Protein AF-A0A2N0WYN0-F1 (afdb_monomer_lite)

Foldseek 3Di:
DVVVVVVVVVVVVVVVVVVVVVVPPPPDLAWDKAKEKEAEDPAAAWWWKDWPPDIDIDGPDRIDIDIDTGSFPVPTDIDTPDGDPQKDKDWDKDDDDRRYIYIYIYIDGPVVVVPPD

Structure (mmCIF, N/CA/C/O backbone):
data_AF-A0A2N0WYN0-F1
#
_entry.id   AF-A0A2N0WYN0-F1
#
loop_
_atom_site.group_PDB
_atom_site.id
_atom_site.type_symbol
_atom_site.label_atom_id
_atom_site.label_alt_id
_atom_site.label_comp_id
_atom_site.label_asym_id
_atom_site.label_entity_id
_atom_site.label_seq_id
_atom_site.pdbx_PDB_ins_code
_atom_site.Cartn_x
_atom_site.Cartn_y
_atom_site.Cartn_z
_atom_site.occupancy
_atom_site.B_iso_or_equiv
_atom_site.auth_seq_id
_atom_site.auth_comp_id
_atom_site.auth_asym_id
_atom_site.auth_atom_id
_atom_site.pdbx_PDB_model_num
ATOM 1 N N . MET A 1 1 ? 38.753 -1.222 -58.724 1.00 53.50 1 MET A N 1
ATOM 2 C CA . MET A 1 1 ? 38.891 -0.218 -57.637 1.00 53.50 1 MET A CA 1
ATOM 3 C C . MET A 1 1 ? 37.555 0.163 -56.970 1.00 53.50 1 MET A C 1
ATOM 5 O O . MET A 1 1 ? 37.506 1.121 -56.220 1.00 53.50 1 MET A O 1
ATOM 9 N N . THR A 1 2 ? 36.474 -0.596 -57.183 1.00 54.72 2 THR A N 1
ATOM 10 C CA . THR A 1 2 ? 35.104 -0.291 -56.712 1.00 54.72 2 THR A CA 1
ATOM 11 C C . THR A 1 2 ? 34.688 -1.067 -55.454 1.00 54.72 2 THR A C 1
ATOM 13 O O . THR A 1 2 ? 33.843 -0.603 -54.694 1.00 54.72 2 THR A O 1
ATOM 16 N N . PHE A 1 3 ? 35.317 -2.216 -55.180 1.00 54.66 3 PHE A N 1
ATOM 17 C CA . PHE A 1 3 ? 35.048 -3.042 -53.990 1.00 54.66 3 PHE A CA 1
ATOM 18 C C . PHE A 1 3 ? 35.431 -2.355 -52.668 1.00 54.66 3 PHE A C 1
ATOM 20 O O . PHE A 1 3 ? 34.702 -2.456 -51.685 1.00 54.66 3 PHE A O 1
ATOM 27 N N . LYS A 1 4 ? 36.538 -1.597 -52.653 1.00 56.38 4 LYS A N 1
ATOM 28 C CA . LYS A 1 4 ? 37.020 -0.897 -51.447 1.00 56.38 4 LYS A CA 1
ATOM 29 C C . LYS A 1 4 ? 36.093 0.246 -51.004 1.00 56.38 4 LYS A C 1
ATOM 31 O O . LYS A 1 4 ? 35.937 0.466 -49.812 1.00 56.38 4 LYS A O 1
ATOM 36 N N . ILE A 1 5 ? 35.429 0.919 -51.947 1.00 59.28 5 ILE A N 1
ATOM 37 C CA . ILE A 1 5 ? 34.517 2.047 -51.675 1.00 59.28 5 ILE A CA 1
ATOM 38 C C . ILE A 1 5 ? 33.186 1.552 -51.082 1.00 59.28 5 ILE A C 1
ATOM 40 O O . ILE A 1 5 ? 32.640 2.164 -50.163 1.00 59.28 5 ILE A O 1
ATOM 44 N N . LYS A 1 6 ? 32.690 0.397 -51.549 1.00 65.75 6 LYS A N 1
ATOM 45 C CA . LYS A 1 6 ? 31.496 -0.247 -50.978 1.00 65.75 6 LYS A CA 1
ATOM 46 C C . LYS A 1 6 ? 31.734 -0.715 -49.538 1.00 65.75 6 LYS A C 1
ATOM 48 O O . LYS A 1 6 ? 30.887 -0.505 -48.686 1.00 65.75 6 LYS A O 1
ATOM 53 N N . TYR A 1 7 ? 32.901 -1.282 -49.235 1.00 68.00 7 TYR A N 1
ATOM 54 C CA . TYR A 1 7 ? 33.213 -1.751 -47.880 1.00 68.00 7 TYR A CA 1
ATOM 55 C C . TYR A 1 7 ? 33.223 -0.614 -46.839 1.00 68.00 7 TYR A C 1
ATOM 57 O O . TYR A 1 7 ? 32.616 -0.745 -45.782 1.00 68.00 7 TYR A O 1
ATOM 65 N N . ILE A 1 8 ? 33.828 0.532 -47.176 1.00 70.12 8 ILE A N 1
ATOM 66 C CA . ILE A 1 8 ? 33.922 1.704 -46.283 1.00 70.12 8 ILE A CA 1
ATOM 67 C C . ILE A 1 8 ? 32.541 2.318 -45.994 1.00 70.12 8 ILE A C 1
ATOM 69 O O . ILE A 1 8 ? 32.264 2.744 -44.872 1.00 70.12 8 ILE A O 1
ATOM 73 N N . THR A 1 9 ? 31.653 2.343 -46.993 1.00 75.44 9 THR A N 1
ATOM 74 C CA . THR A 1 9 ? 30.289 2.872 -46.825 1.00 75.44 9 THR A CA 1
ATOM 75 C C . THR A 1 9 ? 29.430 1.964 -45.944 1.00 75.44 9 THR A C 1
ATOM 77 O O . THR A 1 9 ? 28.747 2.469 -45.056 1.00 75.44 9 THR A O 1
ATOM 80 N N . TYR A 1 10 ? 29.530 0.638 -46.084 1.00 77.25 10 TYR A N 1
ATOM 81 C CA . TYR A 1 10 ? 28.824 -0.296 -45.197 1.00 77.25 10 TYR A CA 1
ATOM 82 C C . TYR A 1 10 ? 29.278 -0.189 -43.734 1.00 77.25 10 TYR A C 1
ATOM 84 O O . TYR A 1 10 ? 28.435 -0.184 -42.840 1.00 77.25 10 TYR A O 1
ATOM 92 N N . THR A 1 11 ? 30.579 -0.038 -43.467 1.00 77.62 11 THR A N 1
ATOM 93 C CA . THR A 1 11 ? 31.083 0.063 -42.085 1.00 77.62 11 THR A CA 1
ATOM 94 C C . THR A 1 11 ? 30.647 1.349 -41.378 1.00 77.62 11 THR A C 1
ATOM 96 O O . THR A 1 11 ? 30.370 1.314 -40.184 1.00 77.62 11 THR A O 1
ATOM 99 N N . MET A 1 12 ? 30.531 2.464 -42.110 1.00 71.94 12 MET A N 1
ATOM 100 C CA . MET A 1 12 ? 30.034 3.742 -41.574 1.00 71.94 12 MET A CA 1
ATOM 101 C C . MET A 1 12 ? 28.532 3.703 -41.271 1.00 71.94 12 MET A C 1
ATOM 103 O O . MET A 1 12 ? 28.084 4.253 -40.271 1.00 71.94 12 MET A O 1
ATOM 107 N N . ILE A 1 13 ? 27.741 3.031 -42.110 1.00 75.19 13 ILE A N 1
ATOM 108 C CA . ILE A 1 13 ? 26.299 2.889 -41.877 1.00 75.19 13 ILE A CA 1
ATOM 109 C C . ILE A 1 13 ? 26.043 2.006 -40.647 1.00 75.19 13 ILE A C 1
ATOM 111 O O . ILE A 1 13 ? 25.206 2.351 -39.819 1.00 75.19 13 ILE A O 1
ATOM 115 N N . ILE A 1 14 ? 26.791 0.909 -40.482 1.00 74.12 14 ILE A N 1
ATOM 116 C CA . ILE A 1 14 ? 26.644 -0.003 -39.335 1.00 74.12 14 ILE A CA 1
ATOM 117 C C . ILE A 1 14 ? 27.035 0.681 -38.016 1.00 74.12 14 ILE A C 1
ATOM 119 O O . ILE A 1 14 ? 26.327 0.511 -37.021 1.00 74.12 14 ILE A O 1
ATOM 123 N N . SER A 1 15 ? 28.113 1.475 -37.988 1.00 72.25 15 SER A N 1
ATOM 124 C CA . SER A 1 15 ? 28.519 2.207 -36.777 1.00 72.25 15 SER A CA 1
ATOM 125 C C . SER A 1 15 ? 27.511 3.293 -36.394 1.00 72.25 15 SER A C 1
ATOM 127 O O . SER A 1 15 ? 27.155 3.420 -35.226 1.00 72.25 15 SER A O 1
ATOM 129 N N . LEU A 1 16 ? 26.975 4.029 -37.370 1.00 69.19 16 LEU A N 1
ATOM 130 C CA . LEU A 1 16 ? 25.941 5.036 -37.122 1.00 69.19 16 LEU A CA 1
ATOM 131 C C . LEU A 1 16 ? 24.623 4.406 -36.655 1.00 69.19 16 LEU A C 1
ATOM 133 O O . LEU A 1 16 ? 23.978 4.938 -35.754 1.00 69.19 16 LEU A O 1
ATOM 137 N N . PHE A 1 17 ? 24.243 3.251 -37.207 1.00 69.88 17 PHE A N 1
ATOM 138 C CA . PHE A 1 17 ? 23.034 2.540 -36.790 1.00 69.88 17 PHE A CA 1
ATOM 139 C C . PHE A 1 17 ? 23.162 1.974 -35.371 1.00 69.88 17 PHE A C 1
ATOM 141 O O . PHE A 1 17 ? 22.223 2.064 -34.586 1.00 69.88 17 PHE A O 1
ATOM 148 N N . SER A 1 18 ? 24.340 1.457 -35.007 1.00 68.88 18 SER A N 1
ATOM 149 C CA . SER A 1 18 ? 24.586 0.971 -33.646 1.00 68.88 18 SER A CA 1
ATOM 150 C C . SER A 1 18 ? 24.572 2.110 -32.626 1.00 68.88 18 SER A C 1
ATOM 152 O O . SER A 1 18 ? 23.893 1.977 -31.614 1.00 68.88 18 SER A O 1
ATOM 154 N N . ILE A 1 19 ? 25.182 3.266 -32.912 1.00 69.25 19 ILE A N 1
ATOM 155 C CA . ILE A 1 19 ? 25.073 4.458 -32.046 1.00 69.25 19 ILE A CA 1
ATOM 156 C C . ILE A 1 19 ? 23.602 4.875 -31.860 1.00 69.25 19 ILE A C 1
ATOM 158 O O . ILE A 1 19 ? 23.183 5.205 -30.750 1.00 69.25 19 ILE A O 1
ATOM 162 N N . TRP A 1 20 ? 22.792 4.809 -32.920 1.00 64.50 20 TRP A N 1
ATOM 163 C CA . TRP A 1 20 ? 21.377 5.178 -32.848 1.00 64.50 20 TRP A CA 1
ATOM 164 C C . TRP A 1 20 ? 20.529 4.176 -32.047 1.00 64.50 20 TRP A C 1
ATOM 166 O O . TRP A 1 20 ? 19.587 4.580 -31.363 1.00 64.50 20 TRP A O 1
ATOM 176 N N . CYS A 1 21 ? 20.888 2.888 -32.070 1.00 62.31 21 CYS A N 1
ATOM 177 C CA . CYS A 1 21 ? 20.249 1.861 -31.246 1.00 62.31 21 CYS A CA 1
ATOM 178 C C . CYS A 1 21 ? 20.524 2.045 -29.745 1.00 62.31 21 CYS A C 1
ATOM 180 O O . CYS A 1 21 ? 19.597 1.882 -28.957 1.00 62.31 21 CYS A O 1
ATOM 182 N N . TRP A 1 22 ? 21.745 2.423 -29.347 1.00 60.03 22 TRP A N 1
ATOM 183 C CA . TRP A 1 22 ? 22.074 2.656 -27.931 1.00 60.03 22 TRP A CA 1
ATOM 184 C C . TRP A 1 22 ? 21.317 3.863 -27.358 1.00 60.03 22 TRP A C 1
ATOM 186 O O . TRP A 1 22 ? 20.692 3.751 -26.311 1.00 60.03 22 TRP A O 1
ATOM 196 N N . VAL A 1 23 ? 21.259 4.984 -28.088 1.00 63.94 23 VAL A N 1
ATOM 197 C CA . VAL A 1 23 ? 20.575 6.212 -27.625 1.00 63.94 23 VAL A CA 1
ATOM 198 C C . VAL A 1 23 ? 19.068 6.015 -27.396 1.00 63.94 23 VAL A C 1
ATOM 200 O O . VAL A 1 23 ? 18.477 6.687 -26.551 1.00 63.94 23 VAL A O 1
ATOM 203 N N . LYS A 1 24 ? 18.416 5.107 -28.133 1.00 58.94 24 LYS A N 1
ATOM 204 C CA . LYS A 1 24 ? 16.977 4.850 -27.964 1.00 58.94 24 LYS A CA 1
ATOM 205 C C . LYS A 1 24 ? 16.628 3.939 -26.786 1.00 58.94 24 LYS A C 1
ATOM 207 O O . LYS A 1 24 ? 15.479 3.972 -26.360 1.00 58.94 24 LYS A O 1
ATOM 212 N N . TYR A 1 25 ? 17.567 3.146 -26.280 1.00 60.94 25 TYR A N 1
ATOM 213 C CA . TYR A 1 25 ? 17.275 2.108 -25.290 1.00 60.94 25 TYR A CA 1
ATOM 214 C C . TYR A 1 25 ? 17.110 2.651 -23.856 1.00 60.94 25 TYR A C 1
ATOM 216 O O . TYR A 1 25 ? 16.334 2.104 -23.082 1.00 60.94 25 TYR A O 1
ATOM 224 N N . ASP A 1 26 ? 17.748 3.770 -23.508 1.00 57.66 26 ASP A N 1
ATOM 225 C CA . ASP A 1 26 ? 17.840 4.223 -22.108 1.00 57.66 26 ASP A CA 1
ATOM 226 C C . ASP A 1 26 ? 16.619 5.003 -21.562 1.00 57.66 26 ASP A C 1
ATOM 228 O O . ASP A 1 26 ? 16.672 5.512 -20.443 1.00 57.66 26 ASP A O 1
ATOM 232 N N . ASN A 1 27 ? 15.512 5.138 -22.307 1.00 56.69 27 ASN A N 1
ATOM 233 C CA . ASN A 1 27 ? 14.426 6.072 -21.940 1.00 56.69 27 ASN A CA 1
ATOM 234 C C . ASN A 1 27 ? 13.104 5.453 -21.464 1.00 56.69 27 ASN A C 1
ATOM 236 O O . ASN A 1 27 ? 12.193 6.197 -21.096 1.00 56.69 27 ASN A O 1
ATOM 240 N N . GLU A 1 28 ? 12.966 4.131 -21.412 1.00 62.09 28 GLU A N 1
ATOM 241 C CA . GLU A 1 28 ? 11.755 3.530 -20.848 1.00 62.09 28 GLU A CA 1
ATOM 242 C C . GLU A 1 28 ? 11.951 3.250 -19.355 1.00 62.09 28 GLU A C 1
ATOM 244 O O . GLU A 1 28 ? 12.610 2.292 -18.955 1.00 62.09 28 GLU A O 1
ATOM 249 N N . LYS A 1 29 ? 11.352 4.096 -18.503 1.00 66.00 29 LYS A N 1
ATOM 250 C CA . LYS A 1 29 ? 11.119 3.754 -17.092 1.00 66.00 29 LYS A CA 1
ATOM 251 C C . LYS A 1 29 ? 10.186 2.545 -17.051 1.00 66.00 29 LYS A C 1
ATOM 253 O O . LYS A 1 29 ? 8.967 2.696 -17.069 1.00 66.00 29 LYS A O 1
ATOM 258 N N . PHE A 1 30 ? 10.762 1.351 -17.025 1.00 72.50 30 PHE A N 1
ATOM 259 C CA . PHE A 1 30 ? 10.009 0.112 -16.924 1.00 72.50 30 PHE A CA 1
ATOM 260 C C . PHE A 1 30 ? 9.376 0.024 -15.533 1.00 72.50 30 PHE A C 1
ATOM 262 O O . PHE A 1 30 ? 10.070 -0.171 -14.535 1.00 72.50 30 PHE A O 1
ATOM 269 N N . THR A 1 31 ? 8.061 0.213 -15.455 1.00 80.94 31 THR A N 1
ATOM 270 C CA . THR A 1 31 ? 7.306 -0.042 -14.229 1.00 80.94 31 THR A CA 1
ATOM 271 C C . THR A 1 31 ? 6.956 -1.521 -14.157 1.00 80.94 31 THR A C 1
ATOM 273 O O . THR A 1 31 ? 6.533 -2.133 -15.137 1.00 80.94 31 THR A O 1
ATOM 276 N N . GLN A 1 32 ? 7.152 -2.113 -12.985 1.00 85.12 32 GLN A N 1
ATOM 277 C CA . GLN A 1 32 ? 6.818 -3.503 -12.715 1.00 85.12 32 GLN A CA 1
ATOM 278 C C . GLN A 1 32 ? 5.561 -3.575 -11.848 1.00 85.12 32 GLN A C 1
ATOM 280 O O . GLN A 1 32 ? 5.326 -2.675 -11.033 1.00 85.12 32 GLN A O 1
ATOM 285 N N . PRO A 1 33 ? 4.737 -4.624 -12.010 1.00 88.44 33 PRO A N 1
ATOM 286 C CA . PRO A 1 33 ? 3.640 -4.876 -11.094 1.00 88.44 33 PRO A CA 1
ATOM 287 C C . PRO A 1 33 ? 4.196 -5.248 -9.714 1.00 88.44 33 PRO A C 1
ATOM 289 O O . PRO A 1 33 ? 5.003 -6.165 -9.584 1.00 88.44 33 PRO A O 1
ATOM 292 N N . ILE A 1 34 ? 3.731 -4.556 -8.680 1.00 89.81 34 ILE A N 1
ATOM 293 C CA . ILE A 1 34 ? 4.076 -4.797 -7.281 1.00 89.81 34 ILE A CA 1
ATOM 294 C C . ILE A 1 34 ? 2.809 -5.196 -6.542 1.00 89.81 34 ILE A C 1
ATOM 296 O O . ILE A 1 34 ? 1.813 -4.466 -6.532 1.00 89.81 34 ILE A O 1
ATOM 300 N N . GLN A 1 35 ? 2.859 -6.349 -5.888 1.00 92.12 35 GLN A N 1
ATOM 301 C CA . GLN A 1 35 ? 1.779 -6.847 -5.060 1.00 92.12 35 GLN A CA 1
ATOM 302 C C . GLN A 1 35 ? 1.942 -6.348 -3.622 1.00 92.12 35 GLN A C 1
ATOM 304 O O . GLN A 1 35 ? 2.911 -6.664 -2.928 1.00 92.12 35 GLN A O 1
ATOM 309 N N . ILE A 1 36 ? 0.966 -5.574 -3.161 1.00 92.31 36 ILE A N 1
ATOM 310 C CA . ILE A 1 36 ? 0.907 -5.029 -1.808 1.00 92.31 36 ILE A CA 1
ATOM 311 C C . ILE A 1 36 ? -0.054 -5.883 -0.993 1.00 92.31 36 ILE A C 1
ATOM 313 O O . ILE A 1 36 ? -1.251 -5.923 -1.269 1.00 92.31 36 ILE A O 1
ATOM 317 N N . HIS A 1 37 ? 0.463 -6.546 0.035 1.00 93.06 37 HIS A N 1
ATOM 318 C CA . HIS A 1 37 ? -0.341 -7.284 1.000 1.00 93.06 37 HIS A CA 1
ATOM 319 C C . HIS A 1 37 ? -0.493 -6.473 2.274 1.00 93.06 37 HIS A C 1
ATOM 321 O O . HIS A 1 37 ? 0.487 -6.186 2.959 1.00 93.06 37 HIS A O 1
ATOM 327 N N . GLY A 1 38 ? -1.728 -6.126 2.596 1.00 92.88 38 GLY A N 1
ATOM 328 C CA . GLY A 1 38 ? -2.054 -5.275 3.720 1.00 92.88 38 GLY A CA 1
ATOM 329 C C . GLY A 1 38 ? -2.673 -6.026 4.886 1.00 92.88 38 GLY A C 1
ATOM 330 O O . GLY A 1 38 ? -3.427 -6.980 4.676 1.00 92.88 38 GLY A O 1
ATOM 331 N N . LYS A 1 39 ? -2.407 -5.558 6.107 1.00 93.19 39 LYS A N 1
ATOM 332 C CA . LYS A 1 39 ? -3.215 -5.857 7.291 1.00 93.19 39 LYS A CA 1
ATOM 333 C C . LYS A 1 39 ? -3.652 -4.554 7.962 1.00 93.19 39 LYS A C 1
ATOM 335 O O . LYS A 1 39 ? -2.787 -3.725 8.244 1.00 93.19 39 LYS A O 1
ATOM 340 N N . VAL A 1 40 ? -4.945 -4.404 8.240 1.00 93.12 40 VAL A N 1
ATOM 341 C CA . VAL A 1 40 ? -5.497 -3.304 9.048 1.00 93.12 40 VAL A CA 1
ATOM 342 C C . VAL A 1 40 ? -5.841 -3.838 10.432 1.00 93.12 40 VAL A C 1
ATOM 344 O O . VAL A 1 40 ? -6.270 -4.980 10.567 1.00 93.12 40 VAL A O 1
ATOM 347 N N . THR A 1 41 ? -5.600 -3.044 11.469 1.00 92.00 41 THR A N 1
ATOM 348 C CA . THR A 1 41 ? -5.968 -3.369 12.853 1.00 92.00 41 THR A CA 1
ATOM 349 C C . THR A 1 41 ? -6.482 -2.123 13.557 1.00 92.00 41 THR A C 1
ATOM 351 O O . THR A 1 41 ? -5.907 -1.055 13.354 1.00 92.00 41 THR A O 1
ATOM 354 N N . GLY A 1 42 ? -7.534 -2.269 14.367 1.00 89.62 42 GLY A N 1
ATOM 355 C CA . GLY A 1 42 ? -8.099 -1.177 15.172 1.00 89.62 42 GLY A CA 1
ATOM 356 C C . GLY A 1 42 ? -8.836 -0.098 14.373 1.00 89.62 42 GLY A C 1
ATOM 357 O O . GLY A 1 42 ? -9.125 0.961 14.910 1.00 89.62 42 GLY A O 1
ATOM 358 N N . LEU A 1 43 ? -9.114 -0.331 13.086 1.00 92.44 43 LEU A N 1
ATOM 359 C CA . LEU A 1 43 ? -9.873 0.614 12.270 1.00 92.44 43 LEU A CA 1
ATOM 360 C C . LEU A 1 43 ? -11.364 0.484 12.572 1.00 92.44 43 LEU A C 1
ATOM 362 O O . LEU A 1 43 ? -11.929 -0.590 12.389 1.00 92.44 43 LEU A O 1
ATOM 366 N N . GLU A 1 44 ? -11.986 1.599 12.928 1.00 91.19 44 GLU A N 1
ATOM 367 C CA . GLU A 1 44 ? -13.429 1.753 13.056 1.00 91.19 44 GLU A CA 1
ATOM 368 C C . GLU A 1 44 ? -13.922 2.696 11.951 1.00 91.19 44 GLU A C 1
ATOM 370 O O . GLU A 1 44 ? -13.561 3.874 11.882 1.00 91.19 44 GLU A O 1
ATOM 375 N N . GLY A 1 45 ? -14.731 2.175 11.025 1.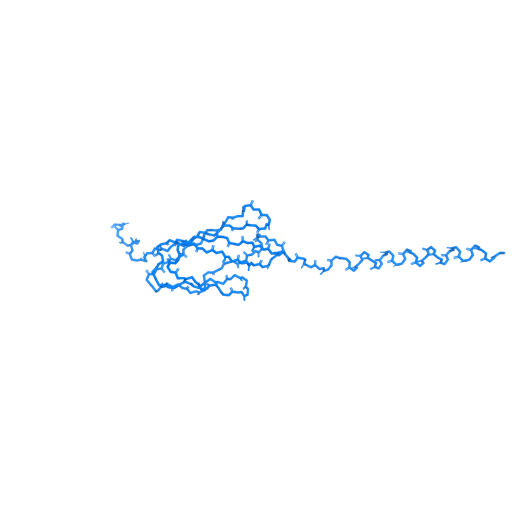00 89.81 45 GLY A N 1
ATOM 376 C CA . GLY A 1 45 ? -15.202 2.933 9.865 1.00 89.81 45 GLY A CA 1
ATOM 377 C C . GLY A 1 45 ? -14.338 2.776 8.608 1.00 89.81 45 GLY A C 1
ATOM 378 O O . GLY A 1 45 ? -14.190 1.673 8.079 1.00 89.81 45 GLY A O 1
ATOM 379 N N . LYS A 1 46 ? -13.877 3.896 8.026 1.00 91.88 46 LYS A N 1
ATOM 380 C CA . LYS A 1 46 ? -13.246 3.927 6.691 1.00 91.88 46 LYS A CA 1
ATOM 381 C C . LYS A 1 46 ? -11.939 4.712 6.675 1.00 91.88 46 LYS A C 1
ATOM 383 O O . LYS A 1 46 ? -11.872 5.837 7.162 1.00 91.88 46 LYS A O 1
ATOM 388 N N . LEU A 1 47 ? -10.941 4.134 6.018 1.00 92.62 47 LEU A N 1
ATOM 389 C CA . LEU A 1 47 ? -9.634 4.720 5.745 1.00 92.62 47 LEU A CA 1
ATOM 390 C C . LEU A 1 47 ? -9.430 4.761 4.230 1.00 92.62 47 LEU A C 1
ATOM 392 O O . LEU A 1 47 ? -9.676 3.774 3.539 1.00 92.62 47 LEU A O 1
ATOM 396 N N . VAL A 1 48 ? -8.956 5.885 3.705 1.00 93.31 48 VAL A N 1
ATOM 397 C CA . VAL A 1 48 ? -8.571 5.992 2.295 1.00 93.31 48 VAL A CA 1
ATOM 398 C C . VAL A 1 48 ? -7.074 6.185 2.231 1.00 93.31 48 VAL A C 1
ATOM 400 O O . VAL A 1 48 ? -6.538 7.148 2.780 1.00 93.31 48 VAL A O 1
ATOM 403 N N . LEU A 1 49 ? -6.403 5.263 1.551 1.00 93.00 49 LEU A N 1
ATOM 404 C CA . LEU A 1 49 ? -4.995 5.396 1.222 1.00 93.00 49 LEU A CA 1
ATOM 405 C C . LEU A 1 49 ? -4.839 5.944 -0.185 1.00 93.00 49 LEU A C 1
ATOM 407 O O . LEU A 1 49 ? -5.527 5.502 -1.105 1.00 93.00 49 LEU A O 1
ATOM 411 N N . ASN A 1 50 ? -3.892 6.858 -0.347 1.00 92.38 50 ASN A N 1
ATOM 412 C CA . ASN A 1 50 ? -3.372 7.225 -1.648 1.00 92.38 50 ASN A CA 1
ATOM 413 C C . ASN A 1 50 ? -2.088 6.431 -1.911 1.00 92.38 50 ASN A C 1
ATOM 415 O O . ASN A 1 50 ? -1.138 6.508 -1.131 1.00 92.38 50 ASN A O 1
ATOM 419 N N . ILE A 1 51 ? -2.088 5.643 -2.981 1.00 89.94 51 ILE A N 1
ATOM 420 C CA . ILE A 1 51 ? -0.945 4.863 -3.455 1.00 89.94 51 ILE A CA 1
ATOM 421 C C . ILE A 1 51 ? -0.623 5.391 -4.848 1.00 89.94 51 ILE A C 1
ATOM 423 O O . ILE A 1 51 ? -1.296 5.036 -5.819 1.00 89.94 51 ILE A O 1
ATOM 427 N N . GLU A 1 52 ? 0.383 6.257 -4.942 1.00 86.12 52 GLU A N 1
ATOM 428 C CA . GLU A 1 52 ? 0.685 7.031 -6.154 1.00 86.12 52 GLU A CA 1
ATOM 429 C C . GLU A 1 52 ? -0.527 7.846 -6.655 1.00 86.12 52 GLU A C 1
ATOM 431 O O . GLU A 1 52 ? -0.850 8.896 -6.101 1.00 86.12 52 GLU A O 1
ATOM 436 N N . ASN A 1 53 ? -1.207 7.349 -7.696 1.00 83.75 53 ASN A N 1
ATOM 437 C CA . ASN A 1 53 ? -2.379 7.957 -8.335 1.00 83.75 53 ASN A CA 1
ATOM 438 C C . ASN A 1 53 ? -3.662 7.133 -8.117 1.00 83.75 53 ASN A C 1
ATOM 440 O O . ASN A 1 53 ? -4.668 7.352 -8.794 1.00 83.75 53 ASN A O 1
ATOM 444 N N . PHE A 1 54 ? -3.618 6.141 -7.226 1.00 88.12 54 PHE A N 1
ATOM 445 C CA . PHE A 1 54 ? -4.733 5.250 -6.934 1.00 88.12 54 PHE A CA 1
ATOM 446 C C . PHE A 1 54 ? -5.233 5.451 -5.510 1.00 88.12 54 PHE A C 1
ATOM 448 O O . PHE A 1 54 ? -4.459 5.460 -4.554 1.00 88.12 54 PHE A O 1
ATOM 455 N N . HIS A 1 55 ? -6.554 5.513 -5.361 1.00 91.25 55 HIS A N 1
ATOM 456 C CA . HIS A 1 55 ? -7.197 5.541 -4.054 1.00 91.25 55 HIS A CA 1
ATOM 457 C C . HIS A 1 55 ? -7.662 4.142 -3.660 1.00 91.25 55 HIS A C 1
ATOM 459 O O . HIS A 1 55 ? -8.464 3.519 -4.360 1.00 91.25 55 HIS A O 1
ATOM 465 N N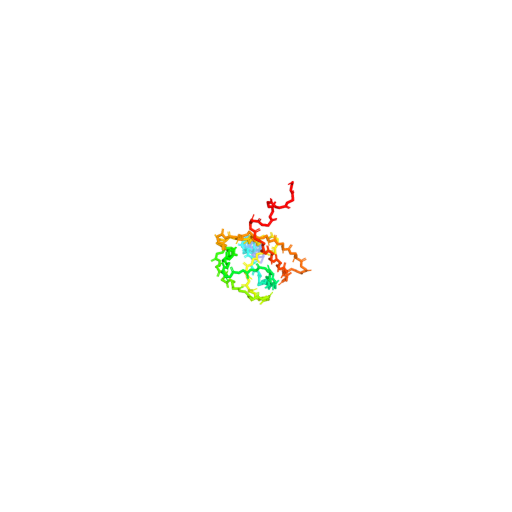 . LEU A 1 56 ? -7.182 3.665 -2.516 1.00 91.06 56 LEU A N 1
ATOM 466 C CA . LEU A 1 56 ? -7.601 2.406 -1.921 1.00 91.06 56 LEU A CA 1
ATOM 467 C C . LEU A 1 56 ? -8.507 2.687 -0.723 1.00 91.06 56 LEU A C 1
ATOM 469 O O . LEU A 1 56 ? -8.063 3.208 0.298 1.00 91.06 56 LEU A O 1
ATOM 473 N N . ASN A 1 57 ? -9.779 2.317 -0.859 1.00 91.81 57 ASN A N 1
ATOM 474 C CA . ASN A 1 57 ? -10.751 2.390 0.226 1.00 91.81 57 ASN A CA 1
ATOM 475 C C . ASN A 1 57 ? -10.635 1.137 1.096 1.00 91.81 57 ASN A C 1
ATOM 477 O O . ASN A 1 57 ? -10.906 0.027 0.636 1.00 91.81 57 ASN A O 1
ATOM 481 N N . LEU A 1 58 ? -10.255 1.326 2.351 1.00 90.81 58 LEU A N 1
ATOM 482 C CA . LEU A 1 58 ? -10.178 0.289 3.366 1.00 90.81 58 LEU A CA 1
ATOM 483 C C . LEU A 1 58 ? -11.332 0.482 4.352 1.00 90.81 58 LEU A C 1
ATOM 485 O O . LEU A 1 58 ? -11.555 1.578 4.863 1.00 90.81 58 LEU A O 1
ATOM 489 N N . GLY A 1 59 ? -12.089 -0.586 4.583 1.00 88.19 59 GLY A N 1
ATOM 490 C CA . GLY A 1 59 ? -12.981 -0.690 5.737 1.00 88.19 59 GLY A CA 1
ATOM 491 C C . GLY A 1 59 ? -12.309 -1.491 6.845 1.00 88.19 59 GLY A C 1
ATOM 492 O O . GLY A 1 59 ? -11.111 -1.755 6.775 1.00 88.19 59 GLY A O 1
ATOM 493 N N . GLU A 1 60 ? -13.104 -1.986 7.785 1.00 85.31 60 GLU A N 1
ATOM 494 C CA . GLU A 1 60 ? -12.712 -2.831 8.933 1.00 85.31 60 GLU A CA 1
ATOM 495 C C . GLU A 1 60 ? -12.159 -4.222 8.535 1.00 85.31 60 GLU A C 1
ATOM 497 O O . GLU A 1 60 ? -12.143 -5.172 9.313 1.00 85.31 60 GLU A O 1
ATOM 502 N N . LEU A 1 61 ? -11.723 -4.378 7.284 1.00 76.25 61 LEU A N 1
ATOM 503 C CA . LEU A 1 61 ? -11.136 -5.596 6.760 1.00 76.25 61 LEU A CA 1
ATOM 504 C C . LEU A 1 61 ? -9.747 -5.802 7.356 1.00 76.25 61 LEU A C 1
ATOM 506 O O . LEU A 1 61 ? -8.819 -5.037 7.093 1.00 76.25 61 LEU A O 1
ATOM 510 N N . ASP A 1 62 ? -9.578 -6.926 8.045 1.00 76.75 62 ASP A N 1
ATOM 511 C CA . ASP A 1 62 ? -8.293 -7.320 8.616 1.00 76.75 62 ASP A CA 1
ATOM 512 C C . ASP A 1 62 ? -7.183 -7.434 7.566 1.00 76.75 62 ASP A C 1
ATOM 514 O O . ASP A 1 62 ? -6.029 -7.165 7.880 1.00 76.75 62 ASP A O 1
ATOM 518 N N . ARG A 1 63 ? -7.473 -7.870 6.331 1.00 91.00 63 ARG A N 1
ATOM 519 C CA . ARG A 1 63 ? -6.455 -8.107 5.290 1.00 91.00 63 ARG A CA 1
ATOM 520 C C . ARG A 1 63 ? -6.918 -7.673 3.908 1.00 91.00 63 ARG A C 1
ATOM 522 O O . ARG A 1 63 ? -8.075 -7.866 3.549 1.00 91.00 63 ARG A O 1
ATOM 529 N N . PHE A 1 64 ? -5.981 -7.183 3.100 1.00 90.88 64 PHE A N 1
ATOM 530 C CA . PHE A 1 64 ? -6.224 -6.839 1.699 1.00 90.88 64 PHE A CA 1
ATOM 531 C C . PHE A 1 64 ? -5.031 -7.177 0.809 1.00 90.88 64 PHE A C 1
ATOM 533 O O . PHE A 1 64 ? -3.918 -7.442 1.270 1.00 90.88 64 PHE A O 1
ATOM 540 N N . THR A 1 65 ? -5.265 -7.194 -0.498 1.00 92.19 65 THR A N 1
ATOM 541 C CA . THR A 1 65 ? -4.207 -7.293 -1.501 1.00 92.19 65 THR A CA 1
ATOM 542 C C . THR A 1 65 ? -4.515 -6.328 -2.634 1.00 92.19 65 THR A C 1
ATOM 544 O O . THR A 1 65 ? -5.643 -6.286 -3.118 1.00 92.19 65 THR A O 1
ATOM 547 N N . PHE A 1 66 ? -3.521 -5.538 -3.024 1.00 91.00 66 PHE A N 1
ATOM 548 C CA . PHE A 1 66 ? -3.633 -4.507 -4.049 1.00 91.00 66 PHE A CA 1
ATOM 549 C C . PHE A 1 66 ? -2.451 -4.602 -5.014 1.00 91.00 66 PHE A C 1
ATOM 551 O O . PHE A 1 66 ? -1.343 -4.935 -4.599 1.00 91.00 66 PHE A O 1
ATOM 558 N N . MET A 1 67 ? -2.688 -4.321 -6.294 1.00 91.19 67 MET A N 1
ATOM 559 C CA . MET A 1 67 ? -1.647 -4.302 -7.323 1.00 91.19 67 MET A CA 1
ATOM 560 C C . MET A 1 67 ? -1.328 -2.857 -7.692 1.00 91.19 67 MET A C 1
ATOM 562 O O . MET A 1 67 ? -2.215 -2.128 -8.130 1.00 91.19 67 MET A O 1
ATOM 566 N N . ALA A 1 68 ? -0.066 -2.469 -7.542 1.00 90.12 68 ALA A N 1
ATOM 567 C CA . ALA A 1 68 ? 0.454 -1.178 -7.974 1.00 90.12 68 ALA A CA 1
ATOM 568 C C . ALA A 1 68 ? 1.497 -1.364 -9.082 1.00 90.12 68 ALA A C 1
ATOM 570 O O . ALA A 1 68 ? 2.014 -2.462 -9.269 1.00 90.12 68 ALA A O 1
ATOM 571 N N . TYR A 1 69 ? 1.825 -0.293 -9.800 1.00 87.69 69 TYR A N 1
ATOM 572 C CA . TYR A 1 69 ? 2.890 -0.296 -10.801 1.00 87.69 69 TYR A CA 1
ATOM 573 C C . TYR A 1 69 ? 3.920 0.760 -10.422 1.00 87.69 69 TYR A C 1
ATOM 575 O O . TYR A 1 69 ? 3.585 1.938 -10.344 1.00 87.69 69 TYR A O 1
ATOM 583 N N . SER A 1 70 ? 5.160 0.340 -10.186 1.00 84.62 70 SER A N 1
ATOM 584 C CA . SER A 1 70 ? 6.270 1.244 -9.869 1.00 84.62 70 SER A CA 1
ATOM 585 C C . SER A 1 70 ? 7.566 0.717 -10.472 1.00 84.62 70 SER A C 1
ATOM 587 O O . SER A 1 70 ? 7.687 -0.475 -10.746 1.00 84.62 70 SER A O 1
ATOM 589 N N . ALA A 1 71 ? 8.536 1.598 -10.711 1.00 80.81 71 ALA A N 1
ATOM 590 C CA . ALA A 1 71 ? 9.852 1.184 -11.194 1.00 80.81 71 ALA A CA 1
ATOM 591 C C . ALA A 1 71 ? 10.612 0.384 -10.124 1.00 80.81 71 ALA A C 1
ATOM 593 O O . ALA A 1 71 ? 11.289 -0.587 -10.457 1.00 80.81 71 ALA A O 1
ATOM 594 N N . THR A 1 72 ? 10.446 0.738 -8.844 1.00 78.00 72 THR A N 1
ATOM 595 C CA . THR A 1 72 ? 10.896 -0.083 -7.713 1.00 78.00 72 THR A CA 1
ATOM 596 C C . THR A 1 72 ? 9.916 -0.003 -6.533 1.00 78.00 72 THR A C 1
ATOM 598 O O . THR A 1 72 ? 9.165 0.976 -6.419 1.00 78.00 72 THR A O 1
ATOM 601 N N . PRO A 1 73 ? 9.902 -0.998 -5.625 1.00 78.31 73 PRO A N 1
ATOM 602 C CA . PRO A 1 73 ? 9.091 -0.946 -4.410 1.00 78.31 73 PRO A CA 1
ATOM 603 C C . PRO A 1 73 ? 9.373 0.270 -3.538 1.00 78.31 73 PRO A C 1
ATOM 605 O O . PRO A 1 73 ? 8.441 0.834 -2.981 1.00 78.31 73 PRO A O 1
ATOM 608 N N . GLU A 1 74 ? 10.635 0.677 -3.420 1.00 79.62 74 GLU A N 1
ATOM 609 C CA . GLU A 1 74 ? 11.082 1.774 -2.552 1.00 79.62 74 GLU A CA 1
ATOM 610 C C . GLU A 1 74 ? 10.622 3.145 -3.059 1.00 79.62 74 GLU A C 1
ATOM 612 O O . GLU A 1 74 ? 10.543 4.095 -2.288 1.00 79.62 74 GLU A O 1
ATOM 617 N N . GLN A 1 75 ? 10.317 3.249 -4.353 1.00 82.44 75 GLN A N 1
ATOM 618 C CA . GLN A 1 75 ? 9.795 4.468 -4.967 1.00 82.44 75 GLN A CA 1
ATOM 619 C C . GLN A 1 75 ? 8.280 4.614 -4.813 1.00 82.44 75 GLN A C 1
ATOM 621 O O . GLN A 1 75 ? 7.752 5.653 -5.186 1.00 82.44 75 GLN A O 1
ATOM 626 N N . LEU A 1 76 ? 7.594 3.598 -4.281 1.00 85.81 76 LEU A N 1
ATOM 627 C CA . LEU A 1 76 ? 6.151 3.623 -4.105 1.00 85.81 76 LEU A CA 1
ATOM 628 C C . LEU A 1 76 ? 5.768 4.491 -2.896 1.00 85.81 76 LEU A C 1
ATOM 630 O O . LEU A 1 76 ? 6.028 4.140 -1.743 1.00 85.81 76 LEU A O 1
ATOM 634 N N . ILE A 1 77 ? 5.096 5.604 -3.160 1.00 87.19 77 ILE A N 1
ATOM 635 C CA . ILE A 1 77 ? 4.595 6.535 -2.156 1.00 87.19 77 ILE A CA 1
ATOM 636 C C . ILE A 1 77 ? 3.202 6.082 -1.710 1.00 87.19 77 ILE A C 1
ATOM 638 O O . ILE A 1 77 ? 2.249 6.051 -2.492 1.00 87.19 77 ILE A O 1
ATOM 642 N N . ILE A 1 78 ? 3.083 5.750 -0.422 1.00 91.12 78 ILE A N 1
ATOM 643 C CA . ILE A 1 78 ? 1.817 5.410 0.236 1.00 91.12 78 ILE A CA 1
ATOM 644 C C . ILE A 1 78 ? 1.535 6.454 1.310 1.00 91.12 78 ILE A C 1
ATOM 646 O O . ILE A 1 78 ? 2.366 6.691 2.186 1.00 91.12 78 ILE A O 1
ATOM 650 N N . GLN A 1 79 ? 0.352 7.056 1.264 1.00 92.50 79 GLN A N 1
ATOM 651 C CA . GLN A 1 79 ? -0.070 8.104 2.189 1.00 92.50 79 GLN A CA 1
ATOM 652 C C . GLN A 1 79 ? -1.497 7.860 2.678 1.00 92.50 79 GLN A C 1
ATOM 654 O O . GLN A 1 79 ? -2.334 7.325 1.951 1.00 92.50 79 GLN A O 1
ATOM 659 N N . VAL A 1 80 ? -1.800 8.296 3.902 1.00 92.25 80 VAL A N 1
ATOM 660 C CA . VAL A 1 80 ? -3.193 8.418 4.350 1.00 92.25 80 VAL A CA 1
ATOM 661 C C . VAL A 1 80 ? -3.796 9.634 3.677 1.00 92.25 80 VAL A C 1
ATOM 663 O O . VAL A 1 80 ? -3.301 10.743 3.848 1.00 92.25 80 VAL A O 1
ATOM 666 N N . SER A 1 81 ? -4.870 9.423 2.927 1.00 92.56 81 SER A N 1
ATOM 667 C CA . SER A 1 81 ? -5.667 10.513 2.375 1.00 92.56 81 SER A CA 1
ATOM 668 C C . SER A 1 81 ? -6.729 10.960 3.376 1.00 92.56 81 SER A C 1
ATOM 670 O O . SER A 1 81 ? -6.830 12.144 3.686 1.00 92.56 81 SER A O 1
ATOM 672 N N . THR A 1 82 ? -7.490 10.014 3.931 1.00 92.75 82 THR A N 1
ATOM 673 C CA . THR A 1 82 ? -8.532 10.301 4.927 1.00 92.75 82 THR A CA 1
ATOM 674 C C . THR A 1 82 ? -8.595 9.195 5.964 1.00 92.75 82 THR A C 1
ATOM 676 O O . THR A 1 82 ? -8.520 8.026 5.590 1.00 92.75 82 THR A O 1
ATOM 679 N N . GLN A 1 83 ? -8.832 9.546 7.224 1.00 92.38 83 GLN A N 1
ATOM 680 C CA . GLN A 1 83 ? -8.999 8.613 8.342 1.00 92.38 83 GLN A CA 1
ATOM 681 C C . GLN A 1 83 ? -10.224 8.996 9.192 1.00 92.38 83 GLN A C 1
ATOM 683 O O . GLN A 1 83 ? -10.701 10.131 9.076 1.00 92.38 83 GLN A O 1
ATOM 688 N N . PRO A 1 84 ? -10.743 8.088 10.036 1.00 91.69 84 PRO A N 1
ATOM 689 C CA . PRO A 1 84 ? -11.838 8.398 10.951 1.00 91.69 84 PRO A CA 1
ATOM 690 C C . PRO A 1 84 ? -11.481 9.543 11.909 1.00 91.69 84 PRO A C 1
ATOM 692 O O . PRO A 1 84 ? -10.345 9.657 12.358 1.00 91.69 84 PRO A O 1
ATOM 695 N N . GLN A 1 85 ? -12.460 10.387 12.250 1.00 87.88 85 GLN A N 1
ATOM 696 C CA . GLN A 1 85 ? -12.236 11.625 13.013 1.00 87.88 85 GLN A CA 1
ATOM 697 C C . GLN A 1 85 ? -11.661 11.395 14.424 1.00 87.88 85 GLN A C 1
ATOM 699 O O . GLN A 1 85 ? -10.957 12.260 14.936 1.00 87.88 85 GLN A O 1
ATOM 704 N N . ASN A 1 86 ? -11.933 10.235 15.027 1.00 89.50 86 ASN A N 1
ATOM 705 C CA . ASN A 1 86 ? -11.502 9.900 16.388 1.00 89.50 86 ASN A CA 1
ATOM 706 C C . ASN A 1 86 ? -10.314 8.933 16.428 1.00 89.50 86 ASN A C 1
ATOM 708 O O . ASN A 1 86 ? -9.904 8.531 17.512 1.00 89.50 86 ASN A O 1
ATOM 712 N N . GLN A 1 87 ? -9.756 8.580 15.268 1.00 91.00 87 GLN A N 1
ATOM 713 C CA . GLN A 1 87 ? -8.673 7.611 15.166 1.00 91.00 87 GLN A CA 1
ATOM 714 C C . GLN A 1 87 ? -7.464 8.197 14.453 1.00 91.00 87 GLN A C 1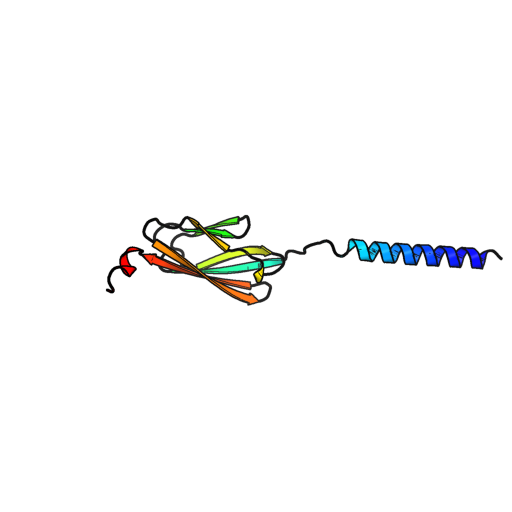
ATOM 716 O O . GLN A 1 87 ? -7.583 8.996 13.521 1.00 91.00 87 GLN A O 1
ATOM 721 N N . HIS A 1 88 ? -6.282 7.756 14.864 1.00 92.81 88 HIS A N 1
ATOM 722 C CA . HIS A 1 88 ? -5.037 8.000 14.160 1.00 92.81 88 HIS A CA 1
ATOM 723 C C . HIS A 1 88 ? -4.491 6.685 13.609 1.00 92.81 88 HIS A C 1
ATOM 725 O O . HIS A 1 88 ? -4.282 5.737 14.361 1.00 92.81 88 HIS A O 1
ATOM 731 N N . CYS A 1 89 ? -4.255 6.631 12.295 1.00 92.19 89 CYS A N 1
ATOM 732 C CA . CYS A 1 89 ? -3.760 5.435 11.621 1.00 92.19 89 CYS A CA 1
ATOM 733 C C . CYS A 1 89 ? -2.286 5.589 11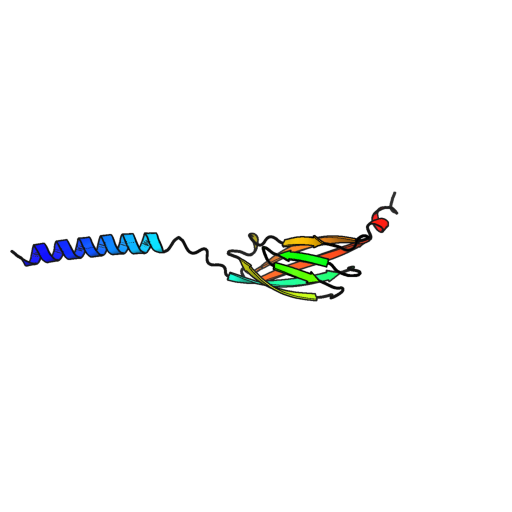.236 1.00 92.19 89 CYS A C 1
ATOM 735 O O . CYS A 1 89 ? -1.927 6.420 10.404 1.00 92.19 89 CYS A O 1
ATOM 737 N N . GLN A 1 90 ? -1.438 4.732 11.795 1.00 92.25 90 GLN A N 1
ATOM 738 C CA . GLN A 1 90 ? -0.019 4.641 11.479 1.00 92.25 90 GLN A CA 1
ATOM 739 C C . GLN A 1 90 ? 0.232 3.591 10.397 1.00 92.25 90 GLN A C 1
ATOM 741 O O . GLN A 1 90 ? -0.352 2.503 10.414 1.00 92.25 90 GLN A O 1
ATOM 746 N N . LEU A 1 91 ? 1.136 3.908 9.466 1.00 92.31 91 LEU A N 1
ATOM 747 C CA . LEU A 1 91 ? 1.532 3.016 8.381 1.00 92.31 91 LEU A CA 1
ATOM 748 C C . LEU A 1 91 ? 2.953 2.526 8.596 1.00 92.31 91 LEU A C 1
ATOM 750 O O . LEU A 1 91 ? 3.878 3.313 8.772 1.00 92.31 91 LEU A O 1
ATOM 754 N N . ALA A 1 92 ? 3.123 1.216 8.483 1.00 90.56 92 ALA A N 1
ATOM 755 C CA . ALA A 1 92 ? 4.421 0.573 8.407 1.00 90.56 92 ALA A CA 1
ATOM 756 C C . ALA A 1 92 ? 4.469 -0.301 7.153 1.00 90.56 92 ALA A C 1
ATOM 758 O O . ALA A 1 92 ? 3.744 -1.292 7.042 1.00 90.56 92 ALA A O 1
ATOM 759 N N . SER A 1 93 ? 5.324 0.060 6.202 1.00 88.44 93 SER A N 1
ATOM 760 C CA . SER A 1 93 ? 5.609 -0.749 5.020 1.00 88.44 93 SER A CA 1
ATOM 761 C C . SER A 1 93 ? 6.911 -1.531 5.206 1.00 88.44 93 SER A C 1
ATOM 763 O O . SER A 1 93 ? 7.839 -1.118 5.899 1.00 88.44 93 SER A O 1
ATOM 765 N N . THR A 1 94 ? 6.980 -2.718 4.615 1.00 86.06 94 THR A N 1
ATOM 766 C CA . THR A 1 94 ? 8.204 -3.519 4.549 1.00 86.06 94 THR A CA 1
ATOM 767 C C . THR A 1 94 ? 8.284 -4.183 3.186 1.00 86.06 94 THR A C 1
ATOM 769 O O . THR A 1 94 ? 7.328 -4.819 2.731 1.00 86.06 94 THR A O 1
ATOM 772 N N . HIS A 1 95 ? 9.431 -4.040 2.536 1.00 84.81 95 HIS A N 1
ATOM 773 C CA . HIS A 1 95 ? 9.717 -4.669 1.254 1.00 84.81 95 HIS A CA 1
ATOM 774 C C . HIS A 1 95 ? 10.265 -6.074 1.510 1.00 84.81 95 HIS A C 1
ATOM 776 O O . HIS A 1 95 ? 11.222 -6.233 2.266 1.00 84.81 95 HIS A O 1
ATOM 782 N N . GLU A 1 96 ? 9.644 -7.098 0.922 1.00 80.06 96 GLU A N 1
ATOM 783 C CA . GLU A 1 96 ? 10.150 -8.475 1.029 1.00 80.06 96 GLU A CA 1
ATOM 784 C C . GLU A 1 96 ? 10.926 -8.884 -0.218 1.00 80.06 96 GLU A C 1
ATOM 786 O O . GLU A 1 96 ? 11.983 -9.505 -0.124 1.00 80.06 96 GLU A O 1
ATOM 791 N N . ARG A 1 97 ? 10.371 -8.565 -1.392 1.00 75.88 97 ARG A N 1
ATOM 792 C CA . ARG A 1 97 ? 10.937 -8.848 -2.714 1.00 75.88 97 ARG A CA 1
ATOM 793 C C . ARG A 1 97 ? 10.631 -7.687 -3.658 1.00 75.88 97 ARG A C 1
ATOM 795 O O . ARG A 1 97 ? 9.733 -6.895 -3.381 1.00 75.88 97 ARG A O 1
ATOM 802 N N . GLN A 1 98 ? 11.349 -7.618 -4.779 1.00 72.75 98 GLN A N 1
ATOM 803 C CA . GLN A 1 98 ? 11.180 -6.580 -5.811 1.00 72.75 98 GLN A CA 1
ATOM 804 C C . GLN A 1 98 ? 9.740 -6.469 -6.351 1.00 72.75 98 GLN A C 1
ATOM 806 O O . GLN A 1 98 ? 9.351 -5.416 -6.836 1.00 72.75 98 GLN A O 1
ATOM 811 N N . ASP A 1 99 ? 8.939 -7.524 -6.217 1.00 84.00 99 ASP A N 1
ATOM 812 C CA . ASP A 1 99 ? 7.544 -7.620 -6.649 1.00 84.00 99 ASP A CA 1
ATOM 813 C C . ASP A 1 99 ? 6.539 -7.656 -5.483 1.00 84.00 99 ASP A C 1
ATOM 815 O O . ASP 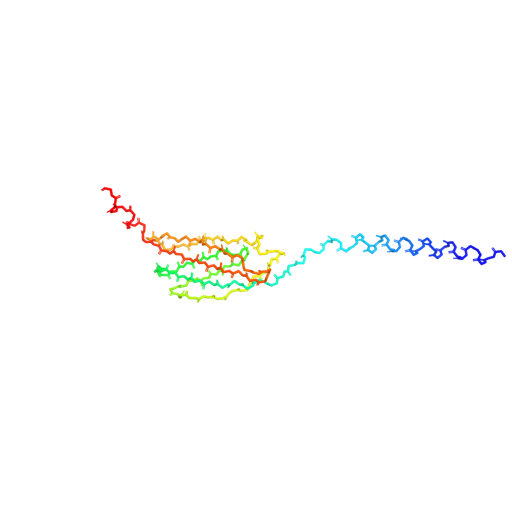A 1 99 ? 5.331 -7.716 -5.712 1.00 84.00 99 ASP A O 1
ATOM 819 N N . LYS A 1 100 ? 7.004 -7.628 -4.224 1.00 88.06 100 LYS A N 1
ATOM 820 C CA . LYS A 1 100 ? 6.153 -7.861 -3.050 1.00 88.06 100 LYS A CA 1
ATOM 821 C C . LYS A 1 100 ? 6.437 -6.917 -1.888 1.00 88.06 100 LYS A C 1
ATOM 823 O O . LYS A 1 100 ? 7.512 -6.930 -1.281 1.00 88.06 100 LYS A O 1
ATOM 828 N N . MET A 1 101 ? 5.392 -6.202 -1.486 1.00 91.06 101 MET A N 1
ATOM 829 C CA . MET A 1 101 ? 5.374 -5.313 -0.330 1.00 91.06 101 MET A CA 1
ATOM 830 C C . MET A 1 101 ? 4.364 -5.800 0.712 1.00 91.06 101 MET A C 1
ATOM 832 O O . MET A 1 101 ? 3.273 -6.266 0.379 1.00 91.06 101 MET A O 1
ATOM 836 N N . ARG A 1 102 ? 4.707 -5.666 1.994 1.00 92.69 102 ARG A N 1
ATOM 837 C CA . ARG A 1 102 ? 3.767 -5.819 3.108 1.00 92.69 102 ARG A CA 1
ATOM 838 C C . ARG A 1 102 ? 3.471 -4.465 3.728 1.00 92.69 102 ARG A C 1
ATOM 840 O O . ARG A 1 102 ? 4.396 -3.739 4.071 1.00 92.69 102 ARG A O 1
ATOM 847 N N . LEU A 1 103 ? 2.192 -4.162 3.903 1.00 92.81 103 LEU A N 1
ATOM 848 C CA . LEU A 1 103 ? 1.714 -2.957 4.563 1.00 92.81 103 LEU A CA 1
ATOM 849 C C . LEU A 1 103 ? 0.985 -3.343 5.852 1.00 92.81 103 LEU A C 1
ATOM 851 O O . LEU A 1 103 ? 0.093 -4.190 5.852 1.00 92.81 103 LEU A O 1
ATOM 855 N N . LYS A 1 104 ? 1.370 -2.737 6.967 1.00 92.81 104 LYS A N 1
ATOM 856 C CA . LYS A 1 104 ? 0.672 -2.842 8.245 1.00 92.81 104 LYS A CA 1
ATOM 857 C C . LYS A 1 104 ? 0.102 -1.482 8.585 1.00 92.81 104 LYS A C 1
ATOM 859 O O . LYS A 1 104 ? 0.811 -0.481 8.517 1.00 92.81 104 LYS A O 1
ATOM 864 N N . ILE A 1 105 ? -1.172 -1.476 8.936 1.00 93.31 105 ILE A N 1
ATOM 865 C CA . ILE A 1 105 ? -1.910 -0.279 9.295 1.00 93.31 105 ILE A CA 1
ATOM 866 C C . ILE A 1 105 ? -2.467 -0.512 10.687 1.00 93.31 105 ILE A C 1
ATOM 868 O O . ILE A 1 105 ? -3.209 -1.472 10.919 1.00 93.31 105 ILE A O 1
ATOM 872 N N . HIS A 1 106 ? -2.066 0.344 11.612 1.00 92.44 106 HIS A N 1
ATOM 873 C CA . HIS A 1 106 ? -2.543 0.310 12.981 1.00 92.44 106 HIS A CA 1
ATOM 874 C C . HIS A 1 106 ? -3.272 1.609 13.272 1.00 92.44 106 HIS A C 1
ATOM 876 O O . HIS A 1 106 ? -2.666 2.672 13.187 1.00 92.44 106 HIS A O 1
ATOM 882 N N . CYS A 1 107 ? -4.563 1.513 13.559 1.00 91.81 107 CYS A N 1
ATOM 883 C CA . CYS A 1 107 ? -5.383 2.640 13.963 1.00 91.81 107 CYS A CA 1
ATOM 884 C C . CYS A 1 107 ? -5.661 2.531 15.461 1.00 91.81 107 CYS A C 1
ATOM 886 O O . CYS A 1 107 ? -5.964 1.442 15.949 1.00 91.81 107 CYS A O 1
ATOM 888 N N . ALA A 1 108 ? -5.516 3.647 16.165 1.00 91.56 108 ALA A N 1
ATOM 889 C CA . ALA A 1 108 ? -5.799 3.767 17.588 1.00 91.56 108 ALA A CA 1
ATOM 890 C C . ALA A 1 108 ? -6.609 5.038 17.847 1.00 91.56 108 ALA A C 1
ATOM 892 O O . ALA A 1 108 ? -6.530 5.999 17.071 1.00 91.56 108 ALA A O 1
ATOM 893 N N . ASP A 1 109 ? -7.377 5.042 18.930 1.00 90.12 109 ASP A N 1
ATOM 894 C CA . ASP A 1 109 ? -8.189 6.189 19.309 1.00 90.12 109 ASP A CA 1
ATOM 895 C C . ASP A 1 109 ? -7.312 7.326 19.835 1.00 90.12 109 ASP A C 1
ATOM 897 O O . ASP A 1 109 ? -6.462 7.145 20.705 1.00 90.12 109 ASP A O 1
ATOM 901 N N . ILE A 1 110 ? -7.567 8.540 19.347 1.00 85.38 110 ILE A N 1
ATOM 902 C CA . ILE A 1 110 ? -6.796 9.740 19.719 1.00 85.38 110 ILE A CA 1
ATOM 903 C C . ILE A 1 110 ? -6.961 10.064 21.219 1.00 85.38 110 ILE A C 1
ATOM 905 O O . ILE A 1 110 ? -6.108 10.705 21.828 1.00 85.38 110 ILE A O 1
ATOM 909 N N . ASN A 1 111 ? -8.050 9.599 21.836 1.00 73.00 111 ASN A N 1
ATOM 910 C CA . ASN A 1 111 ? -8.370 9.865 23.238 1.00 73.00 111 ASN A CA 1
ATOM 911 C C . ASN A 1 111 ? -7.727 8.870 24.223 1.00 73.00 111 ASN A C 1
ATOM 913 O O . ASN A 1 111 ? -7.721 9.146 25.422 1.00 73.00 111 ASN A O 1
ATOM 917 N N . GLU A 1 112 ? -7.172 7.744 23.760 1.00 59.78 112 GLU A N 1
ATOM 918 C CA . GLU A 1 112 ? -6.475 6.782 24.632 1.00 59.78 112 GLU A CA 1
ATOM 919 C C . GLU A 1 112 ? -5.048 7.227 24.998 1.00 59.78 112 GLU A C 1
ATOM 921 O O . GLU A 1 112 ? -4.531 6.825 26.039 1.00 59.78 112 GLU A O 1
ATOM 926 N N . GLU A 1 113 ? -4.432 8.134 24.231 1.00 51.91 113 GLU A N 1
ATOM 927 C CA . GLU A 1 113 ? -3.112 8.702 24.559 1.00 51.91 113 GLU A CA 1
ATOM 928 C C . GLU A 1 113 ? -3.150 9.732 25.709 1.00 51.91 113 GLU A C 1
ATOM 930 O O . GLU A 1 113 ? -2.103 10.126 26.222 1.00 51.91 113 GLU A O 1
ATOM 935 N N . ALA A 1 114 ? -4.336 10.151 26.167 1.00 49.72 114 ALA A N 1
ATOM 936 C CA . ALA A 1 114 ? -4.493 11.160 27.221 1.00 49.72 114 ALA A CA 1
ATOM 937 C C . ALA A 1 114 ? -4.646 10.591 28.647 1.00 49.72 114 ALA A C 1
ATOM 939 O O . ALA A 1 114 ? -4.797 11.368 29.588 1.00 49.72 114 ALA A O 1
ATOM 940 N N . SER A 1 115 ? -4.611 9.265 28.838 1.00 46.03 115 SER A N 1
ATOM 941 C CA . SER A 1 115 ? -4.832 8.633 30.155 1.00 46.03 115 SER A CA 1
ATOM 942 C C . SER A 1 115 ? -3.573 8.038 30.804 1.00 46.03 115 SER A C 1
ATOM 944 O O . SER A 1 115 ? -3.676 7.224 31.725 1.00 46.03 115 SER A O 1
ATOM 946 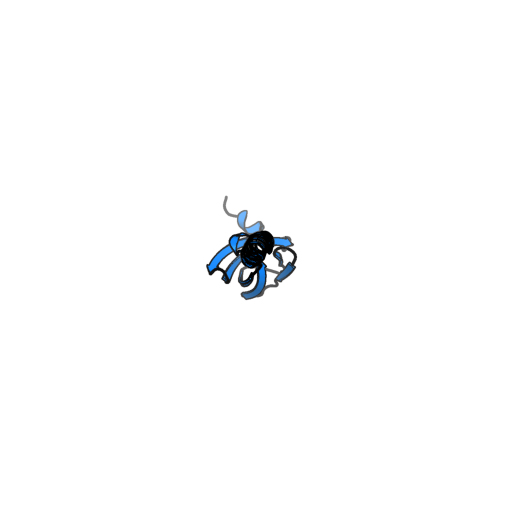N N . THR A 1 116 ? -2.385 8.454 30.363 1.00 50.06 116 THR A N 1
ATOM 947 C CA . THR A 1 116 ? -1.109 8.151 31.032 1.00 50.06 116 THR A CA 1
ATOM 948 C C . THR A 1 116 ? -0.295 9.421 31.257 1.00 50.06 116 THR A C 1
ATOM 950 O O . THR A 1 116 ? 0.730 9.621 30.609 1.00 50.06 116 THR A O 1
ATOM 953 N N . LEU A 1 117 ? -0.757 10.276 32.171 1.00 42.50 117 LEU A N 1
ATOM 954 C CA . LEU A 1 117 ? 0.060 11.264 32.885 1.00 42.50 117 LEU A CA 1
ATOM 955 C C . LEU A 1 117 ? -0.518 11.505 34.281 1.00 42.50 117 LEU A C 1
ATOM 957 O O . LEU A 1 117 ? -1.750 11.698 34.379 1.00 42.50 117 LEU A O 1
#

Sequence (117 aa):
MTFKIKYITYTMIISLFSIWCWVKYDNEKFTQPIQIHGKVTGLEGKLVLNIENFHLNLGELDRFTFMAYSATPEQLIIQVSTQPQNQHCQLASTHERQDKMRLKIHCADINEEASTL

Radius of gyration: 26.01 Å; chains: 1; bounding box: 54×20×90 Å

Secondary structure (DSSP, 8-state):
--HHHHHHHHHHHHHHHHHHHHHHHTT----EEEEEEEEEES--S-EEEEETTEEEEE-S-SEEEEEEEESSGGG--EEEEE--TTEEEEEEEEEEETTEEEEEEEEEETTGGGS--

pLDDT: mean 80.68, std 13.49, range [42.5, 93.31]